Protein AF-A0A1M2VY33-F1 (afdb_monomer_lite)

InterPro domains:
  IPR003010 Carbon-nitrogen hydrolase [PF00795] (37-99)
  IPR003010 Carbon-nitrogen hydrolase [PS50263] (1-92)
  IPR003694 NAD(+) synthetase [PTHR23090] (31-155)
  IPR036526 Carbon-nitrogen hydrolase superfamily [G3DSA:3.60.110.10] (21-132)
  IPR036526 Carbon-nitrogen hydrolase superfamily [SSF56317] (11-115)

Secondary structure (DSSP, 8-state):
--SSSSSS---TTT-----STT------HHHHHHHHHHHH-SEEEE---EE--SSS--EE---EEEETTEEEEE--SS-S-S---------HHHHHHHHHT---HHHHTTSPPPPP---S--TTHHHHTT-S-GGGS-PPPP-PPP---HHHHH-

Structure (mmCIF, N/CA/C/O backbone):
data_AF-A0A1M2VY33-F1
#
_entry.id   AF-A0A1M2VY33-F1
#
loop_
_atom_site.group_PDB
_atom_site.id
_atom_site.type_symbol
_atom_site.label_atom_id
_atom_site.label_alt_id
_atom_site.label_comp_id
_atom_site.label_asym_id
_atom_site.label_entity_id
_atom_site.label_seq_id
_atom_site.pdbx_PDB_ins_code
_atom_site.Cartn_x
_atom_site.Cartn_y
_atom_site.Cartn_z
_atom_site.occupancy
_atom_site.B_iso_or_equiv
_atom_site.auth_seq_id
_atom_site.auth_comp_id
_atom_site.auth_asym_id
_atom_site.auth_atom_id
_atom_site.pdbx_PDB_model_num
ATOM 1 N N . MET A 1 1 ? -7.544 -28.646 19.750 1.00 39.66 1 MET A N 1
ATOM 2 C CA . MET A 1 1 ? -6.931 -27.868 18.652 1.00 39.66 1 MET A CA 1
ATOM 3 C C . MET A 1 1 ? -7.178 -28.654 17.370 1.00 39.66 1 MET A C 1
ATOM 5 O O . MET A 1 1 ? -6.385 -29.518 17.044 1.00 39.66 1 MET A O 1
ATOM 9 N N . TRP A 1 2 ? -8.371 -28.495 16.786 1.00 36.56 2 TRP A N 1
ATOM 10 C CA . TRP A 1 2 ? -8.937 -29.375 15.745 1.00 36.56 2 TRP A CA 1
ATOM 11 C C . TRP A 1 2 ? -10.080 -28.621 15.027 1.00 36.56 2 TRP A C 1
ATOM 13 O O . TRP A 1 2 ? -11.229 -29.028 15.100 1.00 36.56 2 TRP A O 1
ATOM 23 N N . MET A 1 3 ? -9.816 -27.426 14.479 1.00 40.47 3 MET A N 1
ATOM 24 C CA . MET A 1 3 ? -10.865 -26.658 13.769 1.00 40.47 3 MET A CA 1
ATOM 25 C C . MET A 1 3 ? -10.376 -25.824 12.576 1.00 40.47 3 MET A C 1
ATOM 27 O O . MET A 1 3 ? -11.182 -25.541 11.707 1.00 40.47 3 MET A O 1
ATOM 31 N N . ALA A 1 4 ? -9.081 -25.507 12.461 1.00 44.22 4 ALA A N 1
ATOM 32 C CA . ALA A 1 4 ? -8.568 -24.720 11.329 1.00 44.22 4 ALA A CA 1
ATOM 33 C C . ALA A 1 4 ? -8.133 -25.562 10.106 1.00 44.22 4 ALA A C 1
ATOM 35 O O . ALA A 1 4 ? -7.531 -25.022 9.187 1.00 44.22 4 ALA A O 1
ATOM 36 N N . ASN A 1 5 ? -8.378 -26.882 10.108 1.00 48.78 5 ASN A N 1
ATOM 37 C CA . ASN A 1 5 ? -7.777 -27.803 9.128 1.00 48.78 5 ASN A CA 1
ATOM 38 C C . ASN A 1 5 ? -8.761 -28.649 8.304 1.00 48.78 5 ASN A C 1
ATOM 40 O O . ASN A 1 5 ? -8.293 -29.355 7.414 1.00 48.78 5 ASN A O 1
ATOM 44 N N . ASP A 1 6 ? -10.074 -28.589 8.547 1.00 43.81 6 ASP A N 1
ATOM 45 C CA . ASP A 1 6 ? -11.039 -29.383 7.772 1.00 43.81 6 ASP A CA 1
ATOM 46 C C . ASP A 1 6 ? -12.067 -28.487 7.075 1.00 43.81 6 ASP A C 1
ATOM 48 O O . ASP A 1 6 ? -12.904 -27.851 7.710 1.00 43.81 6 ASP A O 1
ATOM 52 N N . GLY A 1 7 ? -11.981 -28.441 5.742 1.00 59.12 7 GLY A N 1
ATOM 53 C CA . GLY A 1 7 ? -12.848 -27.644 4.878 1.00 59.12 7 GLY A CA 1
ATOM 54 C C . GLY A 1 7 ? -12.160 -27.175 3.592 1.00 59.12 7 GLY A C 1
ATOM 55 O O . GLY A 1 7 ? -11.118 -27.692 3.190 1.00 59.12 7 GLY A O 1
ATOM 56 N N . ASN A 1 8 ? -12.767 -26.179 2.941 1.00 43.75 8 ASN A N 1
ATOM 57 C CA . ASN A 1 8 ? -12.419 -25.655 1.612 1.00 43.75 8 ASN A CA 1
ATOM 58 C C . ASN A 1 8 ? -11.082 -24.872 1.547 1.00 43.75 8 ASN A C 1
ATOM 60 O O . ASN A 1 8 ? -10.690 -24.419 0.477 1.00 43.75 8 ASN A O 1
ATOM 64 N N . TYR A 1 9 ? -10.373 -24.719 2.672 1.00 48.94 9 TYR A N 1
ATOM 65 C CA . TYR A 1 9 ? -9.154 -23.914 2.795 1.00 48.94 9 TYR A CA 1
ATOM 66 C C . TYR A 1 9 ? -7.956 -24.806 3.144 1.00 48.94 9 TYR A C 1
ATOM 68 O O . TYR A 1 9 ? -7.678 -25.103 4.302 1.00 48.94 9 TYR A O 1
ATOM 76 N N . ARG A 1 10 ? -7.239 -25.274 2.116 1.00 46.28 10 ARG A N 1
ATOM 77 C CA . ARG A 1 10 ? -6.001 -26.066 2.249 1.00 46.28 10 ARG A CA 1
ATOM 78 C C . ARG A 1 10 ? -4.760 -25.191 2.068 1.00 46.28 10 ARG A C 1
ATOM 80 O O . ARG A 1 10 ? -3.982 -25.408 1.139 1.00 46.28 10 ARG A O 1
ATOM 87 N N . GLU A 1 11 ? -4.532 -24.235 2.961 1.00 53.62 11 GLU A N 1
ATOM 88 C CA . GLU A 1 11 ? -3.340 -23.374 2.903 1.00 53.62 11 GLU A CA 1
ATOM 89 C C . GLU A 1 11 ? -2.478 -23.440 4.172 1.00 53.62 11 GLU A C 1
ATOM 91 O O . GLU A 1 11 ? -2.167 -22.446 4.814 1.00 53.62 11 GLU A O 1
ATOM 96 N N . LEU A 1 12 ? -1.968 -24.637 4.480 1.00 43.88 12 LEU A N 1
ATOM 97 C CA . LEU A 1 12 ? -0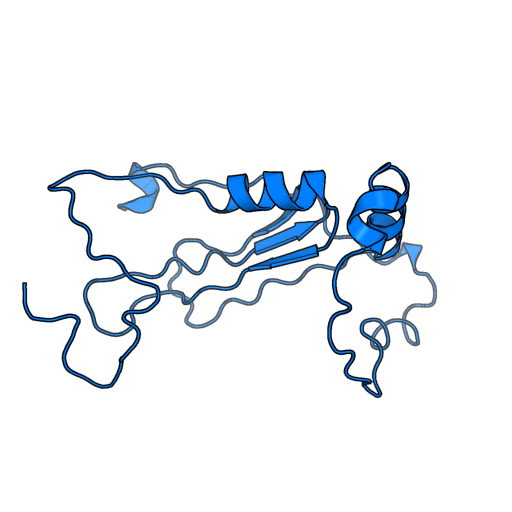.939 -24.854 5.515 1.00 43.88 12 LEU A CA 1
ATOM 98 C C . LEU A 1 12 ? 0.424 -24.199 5.201 1.00 43.88 12 LEU A C 1
ATOM 100 O O . LEU A 1 12 ? 1.372 -24.356 5.965 1.00 43.88 12 LEU A O 1
ATOM 104 N N . ARG A 1 13 ? 0.571 -23.513 4.059 1.00 51.88 13 ARG A N 1
ATOM 105 C CA . ARG A 1 13 ? 1.868 -22.989 3.598 1.00 51.88 13 ARG A CA 1
ATOM 106 C C . ARG A 1 13 ? 2.248 -21.638 4.203 1.00 51.88 13 ARG A C 1
ATOM 108 O O . ARG A 1 13 ? 3.415 -21.275 4.113 1.00 51.88 13 ARG A O 1
ATOM 115 N N . TRP A 1 14 ? 1.311 -20.945 4.850 1.00 49.62 14 TRP A N 1
ATOM 116 C CA . TRP A 1 14 ? 1.542 -19.582 5.346 1.00 49.62 14 TRP A CA 1
ATOM 117 C C . TRP A 1 14 ? 1.095 -19.343 6.786 1.00 49.62 14 TRP A C 1
ATOM 119 O O . TRP A 1 14 ? 1.419 -18.302 7.349 1.00 49.62 14 TRP A O 1
ATOM 129 N N . PHE A 1 15 ? 0.401 -20.299 7.408 1.00 50.78 15 PHE A N 1
ATOM 130 C CA . PHE A 1 15 ? -0.150 -20.106 8.744 1.00 50.78 15 PHE A CA 1
ATOM 131 C C . PHE A 1 15 ? 0.470 -21.074 9.751 1.00 50.78 15 PHE A C 1
ATOM 133 O O . PHE A 1 15 ? 0.228 -22.280 9.722 1.00 50.78 15 PHE A O 1
ATOM 140 N N . THR A 1 16 ? 1.285 -20.534 10.657 1.00 51.03 16 THR A N 1
ATOM 141 C CA . THR A 1 16 ? 1.733 -21.262 11.849 1.00 51.03 16 THR A CA 1
ATOM 142 C C . THR A 1 16 ? 0.745 -20.955 12.971 1.00 51.03 16 THR A C 1
ATOM 144 O O . THR A 1 16 ? 0.570 -19.779 13.294 1.00 51.03 16 THR A O 1
ATOM 147 N N . PRO A 1 17 ? 0.084 -21.961 13.574 1.00 54.31 17 PRO A N 1
ATOM 148 C CA . PRO A 1 17 ? -0.854 -21.713 14.658 1.00 54.31 17 PRO A CA 1
ATOM 149 C C . PRO A 1 17 ? -0.149 -21.005 15.814 1.00 54.31 17 PRO A C 1
ATOM 151 O O . PRO A 1 17 ? 0.980 -21.342 16.178 1.00 54.31 17 PRO A O 1
ATOM 154 N N . TRP A 1 18 ? -0.836 -20.028 16.402 1.00 61.31 18 TRP A N 1
ATOM 155 C CA . TRP A 1 18 ? -0.313 -19.247 17.515 1.00 61.31 18 TRP A CA 1
ATOM 156 C C . TRP A 1 18 ? 0.006 -20.151 18.716 1.00 61.31 18 TRP A C 1
ATOM 158 O O . TRP A 1 18 ? -0.885 -20.619 19.425 1.00 61.31 18 TRP A O 1
ATOM 168 N N . ALA A 1 19 ? 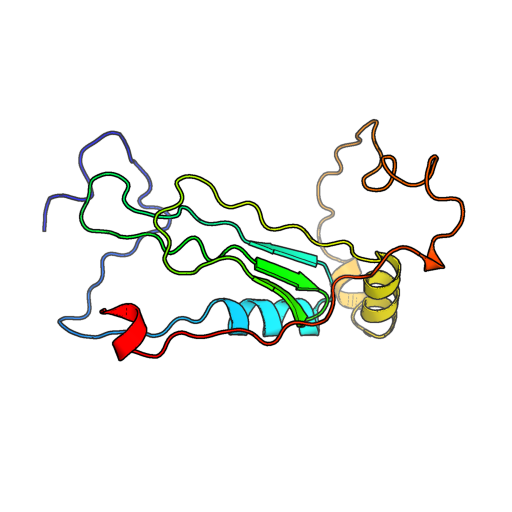1.294 -20.426 18.936 1.00 68.12 19 ALA A N 1
ATOM 169 C CA . ALA A 1 19 ? 1.760 -21.340 19.982 1.00 68.12 19 ALA A CA 1
ATOM 170 C C . ALA A 1 19 ? 1.936 -20.661 21.354 1.00 68.12 19 ALA A C 1
ATOM 172 O O . ALA A 1 19 ? 2.148 -21.333 22.365 1.00 68.12 19 ALA A O 1
ATOM 173 N N . LYS A 1 20 ? 1.873 -19.326 21.404 1.00 71.25 20 LYS A N 1
ATOM 174 C CA . LYS A 1 20 ? 2.225 -18.531 22.583 1.00 71.25 20 LYS A CA 1
ATOM 175 C C . LYS A 1 20 ? 0.984 -18.213 23.417 1.00 71.25 20 LYS A C 1
ATOM 177 O O . LYS A 1 20 ? 0.137 -17.411 23.044 1.00 71.25 20 LYS A O 1
ATOM 182 N N . HIS A 1 21 ? 0.841 -18.844 24.579 1.00 70.94 21 HIS A N 1
ATOM 183 C CA . HIS A 1 21 ? -0.350 -18.644 25.406 1.00 70.94 21 HIS A CA 1
ATOM 184 C C . HIS A 1 21 ? -0.420 -17.214 25.973 1.00 70.94 21 HIS A C 1
ATOM 186 O O . HIS A 1 21 ? 0.470 -16.816 26.721 1.00 70.94 21 HIS A O 1
ATOM 192 N N . ARG A 1 22 ? -1.495 -16.472 25.651 1.00 69.62 22 ARG A N 1
ATOM 193 C CA . ARG A 1 22 ? -1.770 -15.099 26.139 1.00 69.62 22 ARG A CA 1
ATOM 194 C C . ARG A 1 22 ? -0.641 -14.093 25.882 1.00 69.62 22 ARG A C 1
ATOM 196 O O . ARG A 1 22 ? -0.456 -13.159 26.655 1.00 69.62 22 ARG A O 1
ATOM 203 N N . GLN A 1 23 ? 0.123 -14.302 24.819 1.00 66.19 23 GLN A N 1
ATOM 204 C CA . GLN A 1 23 ? 1.091 -13.319 24.345 1.00 66.19 23 GLN A CA 1
ATOM 205 C C . GLN A 1 23 ? 0.495 -12.588 23.148 1.00 66.19 23 GLN A C 1
ATOM 207 O O . GLN A 1 23 ? -0.293 -13.174 22.405 1.00 66.19 23 GLN A O 1
ATOM 212 N N . VAL A 1 24 ? 0.886 -11.330 22.987 1.00 63.34 24 VAL A N 1
ATOM 213 C CA . VAL A 1 24 ? 0.585 -10.488 21.830 1.00 63.34 24 VAL A CA 1
ATOM 214 C C . VAL A 1 24 ? 1.927 -10.113 21.210 1.00 63.34 24 VAL A C 1
ATOM 216 O O . VAL A 1 24 ? 2.901 -9.899 21.936 1.00 63.34 24 VAL A O 1
ATOM 219 N N . GLU A 1 25 ? 1.997 -10.095 19.885 1.00 63.34 25 GLU A N 1
ATOM 220 C CA . GLU A 1 25 ? 3.139 -9.548 19.160 1.00 63.34 25 GLU A CA 1
ATOM 221 C C . GLU A 1 25 ? 2.662 -8.477 18.195 1.00 63.34 25 GLU A C 1
ATOM 223 O O . GLU A 1 25 ? 1.825 -8.744 17.333 1.00 63.34 25 GLU A O 1
ATOM 228 N N . ASP A 1 26 ? 3.256 -7.295 18.313 1.00 63.81 26 ASP A N 1
ATOM 229 C CA . ASP A 1 26 ? 2.938 -6.178 17.439 1.00 63.81 26 ASP A CA 1
ATOM 230 C C . ASP A 1 26 ? 3.812 -6.247 16.184 1.00 63.81 26 ASP A C 1
ATOM 232 O O . ASP A 1 26 ? 4.983 -5.846 16.179 1.00 63.81 26 ASP A O 1
ATOM 236 N N . HIS A 1 27 ? 3.240 -6.753 15.094 1.00 64.56 27 HIS A N 1
ATOM 237 C CA . HIS A 1 27 ? 3.893 -6.771 13.786 1.00 64.56 27 HIS A CA 1
ATOM 238 C C . HIS A 1 27 ? 3.350 -5.650 12.909 1.00 64.56 27 HIS A C 1
ATOM 240 O O . HIS A 1 27 ? 2.454 -5.841 12.093 1.00 64.56 27 HIS A O 1
ATOM 246 N N . TYR A 1 28 ? 3.931 -4.460 13.050 1.00 72.19 28 TYR A N 1
ATOM 247 C CA . TYR A 1 28 ? 3.578 -3.329 12.197 1.00 72.19 28 TYR A CA 1
ATOM 248 C C . TYR A 1 28 ? 4.186 -3.493 10.801 1.00 72.19 28 TYR A C 1
ATOM 250 O O . TYR A 1 28 ? 5.345 -3.131 10.558 1.00 72.19 28 TYR A O 1
ATOM 258 N N . LEU A 1 29 ? 3.364 -3.960 9.860 1.00 77.94 29 LEU A N 1
ATOM 259 C CA . LEU A 1 29 ? 3.683 -4.007 8.433 1.00 77.94 29 LEU A CA 1
ATOM 260 C C . LEU A 1 29 ? 4.280 -2.693 7.882 1.00 77.94 29 LEU A C 1
ATOM 262 O O . LEU A 1 29 ? 5.272 -2.781 7.147 1.00 77.94 29 LEU A O 1
ATOM 266 N N . PRO A 1 30 ? 3.807 -1.486 8.274 1.00 82.19 30 PRO A N 1
ATOM 267 C CA . PRO A 1 30 ? 4.375 -0.241 7.763 1.00 82.19 30 PRO A CA 1
ATOM 268 C C . PRO A 1 30 ? 5.891 -0.129 7.969 1.00 82.19 30 PRO A C 1
ATOM 270 O O . PRO A 1 30 ? 6.596 0.371 7.095 1.00 82.19 30 PRO A O 1
ATOM 273 N N . ARG A 1 31 ? 6.429 -0.634 9.090 1.00 84.38 31 ARG A N 1
ATOM 274 C CA . ARG A 1 31 ? 7.867 -0.548 9.404 1.00 84.38 31 ARG A CA 1
ATOM 275 C C . ARG A 1 31 ? 8.708 -1.437 8.493 1.00 84.38 31 ARG A C 1
ATOM 277 O O . ARG A 1 31 ? 9.792 -1.034 8.072 1.00 84.38 31 ARG A O 1
ATOM 284 N N . LEU A 1 32 ? 8.211 -2.634 8.190 1.00 86.00 32 LEU A N 1
ATOM 285 C CA . LEU A 1 32 ? 8.887 -3.581 7.306 1.00 86.00 32 LEU A CA 1
ATOM 286 C C . LEU A 1 32 ? 8.904 -3.054 5.872 1.00 86.00 32 LEU A C 1
ATOM 288 O O . LEU A 1 32 ? 9.962 -2.995 5.243 1.00 86.00 32 LEU A O 1
ATOM 292 N N . VAL A 1 33 ? 7.750 -2.596 5.382 1.00 87.38 33 VAL A N 1
ATOM 293 C CA . VAL A 1 33 ? 7.624 -2.050 4.026 1.00 87.38 33 VAL A CA 1
ATOM 294 C C . VAL A 1 33 ? 8.445 -0.767 3.880 1.00 87.38 33 VAL A C 1
ATOM 296 O O . VAL A 1 33 ? 9.148 -0.610 2.879 1.00 87.38 33 VAL A O 1
ATOM 299 N N . HIS A 1 34 ? 8.445 0.105 4.895 1.00 86.44 34 HIS A N 1
ATOM 300 C CA . HIS A 1 34 ? 9.303 1.292 4.957 1.00 86.44 34 HIS A CA 1
ATOM 301 C C . HIS A 1 34 ? 10.782 0.928 4.788 1.00 86.44 34 HIS A C 1
ATOM 303 O O . HIS A 1 34 ? 11.469 1.489 3.935 1.00 86.44 34 HIS A O 1
ATOM 309 N N . ALA A 1 35 ? 11.272 -0.043 5.565 1.00 86.94 35 ALA A N 1
ATOM 310 C CA . ALA A 1 35 ? 12.673 -0.446 5.527 1.00 86.94 35 ALA A CA 1
ATOM 311 C C . ALA A 1 35 ? 13.074 -1.024 4.160 1.00 86.94 35 ALA A C 1
ATOM 313 O O . ALA A 1 35 ? 14.108 -0.644 3.607 1.00 86.94 35 ALA A O 1
ATOM 314 N N . VAL A 1 36 ? 12.249 -1.907 3.589 1.00 86.06 36 VAL A N 1
ATOM 315 C CA . VAL A 1 36 ? 12.537 -2.560 2.302 1.00 86.06 36 VAL A CA 1
ATOM 316 C C . VAL A 1 36 ? 12.509 -1.554 1.151 1.00 86.06 36 VAL A C 1
ATOM 318 O O . VAL A 1 36 ? 13.461 -1.471 0.371 1.00 86.06 36 VAL A O 1
ATOM 321 N N . THR A 1 37 ? 11.445 -0.755 1.051 1.00 87.25 37 THR A N 1
ATOM 322 C CA . THR A 1 37 ? 11.284 0.208 -0.051 1.00 87.25 37 THR A CA 1
ATOM 323 C C . THR A 1 37 ? 12.219 1.406 0.079 1.00 87.25 37 THR A C 1
ATOM 325 O O . THR A 1 37 ? 12.664 1.928 -0.939 1.00 87.25 37 THR A O 1
ATOM 328 N N . GLY A 1 38 ? 12.598 1.807 1.297 1.00 85.06 38 GLY A N 1
ATOM 329 C CA . GLY A 1 38 ? 13.609 2.842 1.517 1.00 85.06 38 GLY A CA 1
ATOM 330 C C . GLY A 1 38 ? 14.992 2.428 1.007 1.00 85.06 38 GLY A C 1
ATOM 331 O O . GLY A 1 38 ? 15.710 3.244 0.429 1.00 85.06 38 GLY A O 1
ATOM 332 N N . GLN A 1 39 ? 15.348 1.146 1.154 1.00 83.94 39 GLN A N 1
ATOM 333 C CA . GLN A 1 39 ? 16.636 0.614 0.698 1.00 83.94 39 GLN A CA 1
ATOM 334 C C . GLN A 1 39 ? 16.674 0.311 -0.803 1.00 83.94 39 GLN A C 1
ATOM 336 O O . GLN A 1 39 ? 17.642 0.668 -1.472 1.00 83.94 39 GLN A O 1
ATOM 341 N N . ALA A 1 40 ? 15.665 -0.385 -1.329 1.00 82.75 40 ALA A N 1
ATOM 342 C CA . ALA A 1 40 ? 15.657 -0.845 -2.720 1.00 82.75 40 ALA A CA 1
ATOM 343 C C . ALA A 1 40 ? 15.069 0.185 -3.703 1.00 82.75 40 ALA A C 1
ATOM 345 O O . ALA A 1 40 ? 15.292 0.090 -4.914 1.00 82.75 40 ALA A O 1
ATOM 346 N N . GLY A 1 41 ? 14.300 1.153 -3.199 1.00 87.31 41 GLY A N 1
ATOM 347 C CA . GLY A 1 41 ? 13.448 2.018 -4.010 1.00 87.31 41 GLY A CA 1
ATOM 348 C C . GLY A 1 41 ? 12.309 1.247 -4.684 1.00 87.31 41 GLY A C 1
ATOM 349 O O . GLY A 1 41 ? 12.379 0.035 -4.908 1.00 87.31 41 GLY A O 1
ATOM 350 N N . GLY A 1 42 ? 11.261 1.952 -5.085 1.00 91.19 42 GLY A N 1
ATOM 351 C CA . GLY A 1 42 ? 10.101 1.380 -5.765 1.00 91.19 42 GLY A CA 1
ATOM 352 C C . GLY A 1 42 ? 8.780 1.721 -5.099 1.00 91.19 42 GLY A C 1
ATOM 353 O O . GLY A 1 42 ? 8.740 2.310 -4.018 1.00 91.19 42 GLY A O 1
ATOM 354 N N . ILE A 1 43 ? 7.713 1.310 -5.780 1.00 92.75 43 ILE A N 1
ATOM 355 C CA . ILE A 1 43 ? 6.346 1.339 -5.267 1.00 92.75 43 ILE A CA 1
ATOM 356 C C . ILE A 1 43 ? 6.033 -0.036 -4.683 1.00 92.75 43 ILE A C 1
ATOM 358 O O . ILE A 1 43 ? 6.314 -1.058 -5.311 1.00 92.75 43 ILE A O 1
ATOM 362 N N . TYR A 1 44 ? 5.439 -0.049 -3.499 1.00 93.19 44 TYR A N 1
ATOM 363 C CA . TYR A 1 44 ? 4.878 -1.228 -2.867 1.00 93.19 44 TYR A CA 1
ATOM 364 C C . TYR A 1 44 ? 3.390 -0.998 -2.636 1.00 93.19 44 TYR A C 1
ATOM 366 O O . TYR A 1 44 ? 2.998 -0.023 -1.993 1.00 93.19 44 TYR A O 1
ATOM 374 N N . LEU A 1 45 ? 2.582 -1.898 -3.187 1.00 93.56 45 LEU A N 1
ATOM 375 C CA . LEU A 1 45 ? 1.137 -1.926 -3.016 1.00 93.56 45 LEU A CA 1
ATOM 376 C C . LEU A 1 45 ? 0.809 -3.100 -2.100 1.00 93.56 45 LEU A C 1
ATOM 378 O O . LEU A 1 45 ? 1.187 -4.235 -2.391 1.00 93.56 45 LEU A O 1
ATOM 382 N N . TYR A 1 46 ? 0.128 -2.815 -0.999 1.00 92.94 46 TYR A N 1
ATOM 3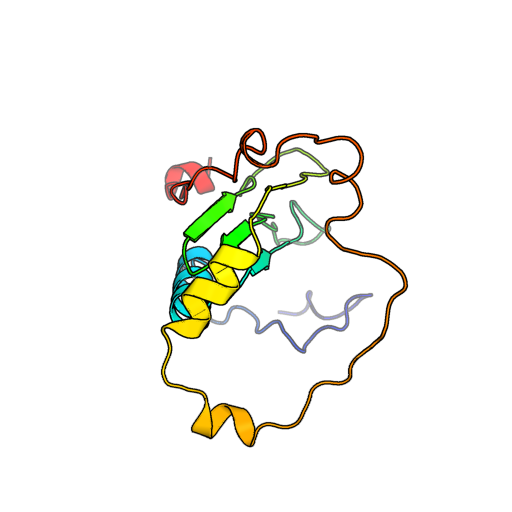83 C CA . TYR A 1 46 ? -0.385 -3.814 -0.077 1.00 92.94 46 TYR A CA 1
ATOM 384 C C . TYR A 1 46 ? -1.906 -3.778 -0.073 1.00 92.94 46 TYR A C 1
ATOM 386 O O . TYR A 1 46 ? -2.502 -2.707 0.036 1.00 92.94 46 TYR A O 1
ATOM 394 N N . ALA A 1 47 ? -2.512 -4.956 -0.150 1.00 91.31 47 ALA A N 1
ATOM 395 C CA . ALA A 1 47 ? -3.936 -5.153 0.038 1.00 91.31 47 ALA A CA 1
ATOM 396 C C . ALA A 1 47 ? -4.138 -6.393 0.911 1.00 91.31 47 ALA A C 1
ATOM 398 O O . ALA A 1 47 ? -3.451 -7.400 0.721 1.00 91.31 47 ALA A O 1
ATOM 399 N N . ASN A 1 48 ? -5.081 -6.308 1.842 1.00 89.81 48 ASN A N 1
ATOM 400 C CA . ASN A 1 48 ? -5.519 -7.419 2.673 1.00 89.81 48 ASN A CA 1
ATOM 401 C C . ASN A 1 48 ? -7.044 -7.538 2.620 1.00 89.81 48 ASN A C 1
ATOM 403 O O . ASN A 1 48 ? -7.740 -6.602 2.219 1.00 89.81 48 ASN A O 1
ATOM 407 N N . GLN A 1 49 ? -7.560 -8.682 3.060 1.00 88.50 49 GLN A N 1
ATOM 408 C CA . GLN A 1 49 ? -8.972 -8.810 3.392 1.00 88.50 49 GLN A CA 1
ATOM 409 C C . GLN A 1 49 ? -9.325 -7.857 4.543 1.00 88.50 49 GLN A C 1
ATOM 411 O O . GLN A 1 49 ? -8.500 -7.619 5.420 1.00 88.50 49 GLN A O 1
ATOM 416 N N . GLN A 1 50 ? -10.555 -7.346 4.548 1.00 88.75 50 GLN A N 1
ATOM 417 C CA . GLN A 1 50 ? -11.110 -6.561 5.645 1.00 88.75 50 GLN A CA 1
ATOM 418 C C . GLN A 1 50 ? -12.366 -7.253 6.184 1.00 88.75 50 GLN A C 1
ATOM 420 O O . GLN A 1 50 ? -13.216 -7.681 5.404 1.00 88.75 50 GLN A O 1
ATOM 425 N N . GLY A 1 51 ? -12.492 -7.369 7.505 1.00 88.75 51 GLY A N 1
ATOM 426 C CA . GLY A 1 51 ? -13.647 -7.987 8.160 1.00 88.75 51 GLY A CA 1
ATOM 427 C C . GLY A 1 51 ? -13.447 -9.459 8.521 1.00 88.75 51 GLY A C 1
ATOM 428 O O . GLY A 1 51 ? -12.325 -9.916 8.712 1.00 88.75 51 GLY A O 1
ATOM 429 N N . CYS A 1 52 ? -14.547 -10.204 8.645 1.00 87.88 52 CYS A N 1
ATOM 430 C CA . CYS A 1 52 ? -14.540 -11.621 9.023 1.00 87.88 52 CYS A CA 1
ATOM 431 C C . CYS A 1 52 ? -14.917 -12.506 7.830 1.00 87.88 52 CYS A C 1
ATOM 433 O O . CYS A 1 52 ? -15.834 -12.184 7.078 1.00 87.88 52 CYS A O 1
ATOM 435 N N . ASP A 1 53 ? -14.273 -13.661 7.701 1.00 85.75 53 ASP A N 1
ATOM 436 C CA . ASP A 1 53 ? -14.573 -14.681 6.686 1.00 85.75 53 ASP A CA 1
ATOM 437 C C . ASP A 1 53 ? -15.516 -15.795 7.187 1.00 85.75 53 ASP A C 1
ATOM 439 O O . ASP A 1 53 ? -15.887 -16.688 6.427 1.00 85.75 53 ASP A O 1
ATOM 443 N N . GLY A 1 54 ? -15.930 -15.731 8.457 1.00 83.19 54 GLY A N 1
ATOM 444 C CA . GLY A 1 54 ? -16.811 -16.710 9.098 1.00 83.19 54 GLY A CA 1
ATOM 445 C C . GLY A 1 54 ? -16.152 -17.549 10.197 1.00 83.19 54 GLY A C 1
ATOM 446 O O . GLY A 1 54 ? -16.851 -18.348 10.822 1.00 83.19 54 GLY A O 1
ATOM 447 N N . ASP A 1 55 ? -14.856 -17.367 10.472 1.00 82.50 55 ASP A N 1
ATOM 448 C CA . ASP A 1 55 ? -14.182 -17.945 11.645 1.00 82.50 55 ASP A CA 1
ATOM 449 C C . ASP A 1 55 ? -13.946 -16.881 12.747 1.00 82.50 55 ASP A C 1
ATOM 451 O O . ASP A 1 55 ? -14.650 -15.875 12.849 1.00 82.50 55 ASP A O 1
ATOM 455 N N . ARG A 1 56 ? -12.983 -17.126 13.640 1.00 83.50 56 ARG A N 1
ATOM 456 C CA . ARG A 1 56 ? -12.625 -16.300 14.803 1.00 83.50 56 ARG A CA 1
ATOM 457 C C . ARG A 1 56 ? -11.574 -15.230 14.508 1.00 83.50 56 ARG A C 1
ATOM 459 O O . ARG A 1 56 ? -11.076 -14.617 15.451 1.00 83.50 56 ARG A O 1
ATOM 466 N N . LEU A 1 57 ? -11.185 -15.058 13.248 1.00 81.00 57 LEU A N 1
ATOM 467 C CA . LEU A 1 57 ? -10.198 -14.066 12.834 1.00 81.00 57 LEU A CA 1
ATOM 468 C C . LEU A 1 57 ? -10.900 -12.845 12.244 1.00 81.00 57 LEU A C 1
ATOM 470 O O . LEU A 1 57 ? -11.872 -12.969 11.503 1.00 81.00 57 LEU A O 1
ATOM 474 N N . TYR A 1 58 ? -10.376 -11.672 12.583 1.00 85.50 58 TYR A N 1
ATOM 475 C CA . TYR A 1 58 ? -10.723 -10.418 11.934 1.00 85.50 58 TYR A CA 1
ATOM 476 C C . TYR A 1 58 ? -9.516 -9.965 11.117 1.00 85.50 58 TYR A C 1
ATOM 478 O O . TYR A 1 58 ? -8.402 -9.906 11.642 1.00 85.50 58 TYR A O 1
ATOM 486 N N . TYR A 1 59 ? -9.743 -9.664 9.845 1.00 87.75 59 TYR A N 1
ATOM 487 C CA . TYR A 1 59 ? -8.740 -9.130 8.939 1.00 87.75 59 TYR A CA 1
ATOM 488 C C . TYR A 1 59 ? -8.862 -7.610 8.890 1.00 87.75 59 TYR A C 1
ATOM 490 O O . TYR A 1 59 ? -9.953 -7.062 8.745 1.00 87.75 59 TYR A O 1
ATOM 498 N N . ASP A 1 60 ? -7.736 -6.931 9.024 1.00 87.62 60 ASP A N 1
ATOM 499 C CA . ASP A 1 60 ? -7.654 -5.489 9.230 1.00 87.62 60 ASP A CA 1
ATOM 500 C C . ASP A 1 60 ? -7.696 -4.664 7.937 1.00 87.62 60 ASP A C 1
ATOM 502 O O . ASP A 1 60 ? -7.859 -3.452 7.994 1.00 87.62 60 ASP A O 1
ATOM 506 N N . GLY A 1 61 ? -7.569 -5.276 6.757 1.00 87.56 61 GLY A N 1
ATOM 507 C CA . GLY A 1 61 ? -7.563 -4.565 5.476 1.00 87.56 61 GLY A CA 1
ATOM 508 C C . GLY A 1 61 ? -6.300 -3.724 5.286 1.00 87.56 61 GLY A C 1
ATOM 509 O O . GLY A 1 61 ? -5.438 -4.082 4.481 1.00 87.56 61 GLY A O 1
ATOM 510 N N . CYS A 1 62 ? -6.215 -2.601 6.008 1.00 90.50 62 CYS A N 1
ATOM 511 C CA . CYS A 1 62 ? -5.092 -1.668 6.135 1.00 90.50 62 CYS A CA 1
ATOM 512 C C . CYS A 1 62 ? -4.275 -1.546 4.843 1.00 90.50 62 CYS A C 1
ATOM 514 O O . CYS A 1 62 ? -3.049 -1.665 4.835 1.00 90.50 62 CYS A O 1
ATOM 516 N N . ALA A 1 63 ? -4.973 -1.365 3.717 1.00 92.88 63 ALA A N 1
ATOM 517 C CA . ALA A 1 63 ? -4.348 -1.335 2.405 1.00 92.88 63 ALA A CA 1
ATOM 518 C C . ALA A 1 63 ? -3.380 -0.147 2.325 1.00 92.88 63 ALA A C 1
ATOM 520 O O . ALA A 1 63 ? -3.668 0.942 2.824 1.00 92.88 63 ALA A O 1
ATOM 521 N N . MET A 1 64 ? -2.214 -0.347 1.714 1.00 92.31 64 MET A N 1
ATOM 522 C CA . MET A 1 64 ? -1.132 0.638 1.751 1.00 92.31 64 MET A CA 1
ATOM 523 C C . MET A 1 64 ? -0.527 0.871 0.380 1.00 92.31 64 MET A C 1
ATOM 525 O O . MET A 1 64 ? -0.262 -0.069 -0.369 1.00 92.31 64 MET A O 1
ATOM 529 N N . ILE A 1 65 ? -0.189 2.127 0.111 1.00 93.50 65 ILE A N 1
ATOM 530 C CA . ILE A 1 65 ? 0.650 2.520 -1.015 1.00 93.50 65 ILE A CA 1
ATOM 531 C C . ILE A 1 65 ? 1.908 3.172 -0.454 1.00 93.50 65 ILE A C 1
ATOM 533 O O . ILE A 1 65 ? 1.836 4.206 0.212 1.00 93.50 65 ILE A O 1
ATOM 537 N N . VAL A 1 66 ? 3.067 2.571 -0.719 1.00 92.44 66 VAL A N 1
ATOM 538 C CA . VAL A 1 66 ? 4.367 3.025 -0.206 1.00 92.44 66 VAL A CA 1
ATOM 539 C C . VAL A 1 66 ? 5.326 3.278 -1.361 1.00 92.44 66 VAL A C 1
ATOM 541 O O . VAL A 1 66 ? 5.456 2.448 -2.254 1.00 92.44 66 VAL A O 1
ATOM 544 N N . VAL A 1 67 ? 6.025 4.410 -1.338 1.00 91.50 67 VAL A N 1
ATOM 545 C CA . VAL A 1 67 ? 6.965 4.839 -2.379 1.00 91.50 67 VAL A CA 1
ATOM 546 C C . VAL A 1 67 ? 8.295 5.214 -1.740 1.00 91.50 67 VAL A C 1
ATOM 548 O O . VAL A 1 67 ? 8.361 6.136 -0.928 1.00 91.50 67 VAL A O 1
ATOM 551 N N . ASN A 1 68 ? 9.369 4.505 -2.099 1.00 90.06 68 ASN A N 1
ATOM 552 C CA . ASN A 1 68 ? 10.736 4.776 -1.623 1.00 90.06 68 ASN A CA 1
ATOM 553 C C . ASN A 1 68 ? 10.836 4.921 -0.086 1.00 90.06 68 ASN A C 1
ATOM 555 O O . ASN A 1 68 ? 11.513 5.808 0.436 1.00 90.06 68 ASN A O 1
ATOM 559 N N . GLY A 1 69 ? 10.120 4.073 0.654 1.00 88.19 69 GLY A N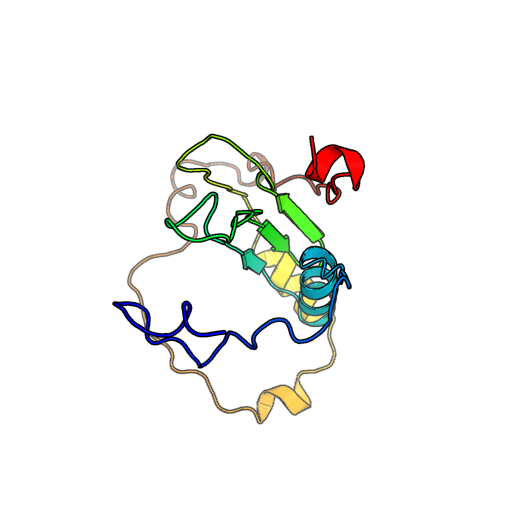 1
ATOM 560 C CA . GLY A 1 69 ? 10.046 4.108 2.115 1.00 88.19 69 GLY A CA 1
ATOM 561 C C . GLY A 1 69 ? 8.885 4.933 2.660 1.00 88.19 69 GLY A C 1
ATOM 562 O O . GLY A 1 69 ? 8.522 4.781 3.817 1.00 88.19 69 GLY A O 1
ATOM 563 N N . ARG A 1 70 ? 8.251 5.803 1.882 1.00 89.12 70 ARG A N 1
ATOM 564 C CA . ARG A 1 70 ? 7.244 6.731 2.406 1.00 89.12 70 ARG A CA 1
ATOM 565 C C . ARG A 1 70 ? 5.834 6.252 2.101 1.00 89.12 70 ARG A C 1
ATOM 567 O O . ARG A 1 70 ? 5.551 5.889 0.966 1.00 89.12 70 ARG A O 1
ATOM 574 N N . VAL A 1 71 ? 4.952 6.263 3.096 1.00 90.00 71 VAL A N 1
ATOM 575 C CA . VAL A 1 71 ? 3.537 5.939 2.882 1.00 90.00 71 VAL A CA 1
ATOM 576 C C . VAL A 1 71 ? 2.860 7.130 2.202 1.00 90.00 71 VAL A C 1
ATOM 578 O O . VAL A 1 71 ? 2.969 8.268 2.656 1.00 90.00 71 VAL A O 1
ATOM 581 N N . VAL A 1 72 ? 2.221 6.863 1.067 1.00 91.44 72 VAL A N 1
ATOM 582 C CA . VAL A 1 72 ? 1.519 7.857 0.242 1.00 91.44 72 VAL A CA 1
ATOM 583 C C . VAL A 1 72 ? 0.014 7.758 0.451 1.00 91.44 72 VAL A C 1
ATOM 585 O O . VAL A 1 72 ? -0.678 8.768 0.412 1.00 91.44 72 VAL A O 1
ATOM 588 N N . ALA A 1 73 ? -0.489 6.550 0.699 1.00 91.81 73 ALA A N 1
ATOM 589 C CA . ALA A 1 73 ? -1.879 6.335 1.058 1.00 91.81 73 ALA A CA 1
ATOM 590 C C . ALA A 1 73 ? -2.003 5.138 2.006 1.00 91.81 73 ALA A C 1
ATOM 592 O O . ALA A 1 73 ? -1.268 4.152 1.878 1.00 91.81 73 ALA A O 1
ATOM 593 N N . GLN A 1 74 ? -2.929 5.244 2.953 1.00 92.31 74 GLN A N 1
ATOM 594 C CA . GLN A 1 74 ? -3.243 4.222 3.946 1.00 92.31 74 GLN A CA 1
ATOM 595 C C . GLN A 1 74 ? -4.768 4.132 4.073 1.00 92.31 74 GLN A C 1
ATOM 597 O O . GLN A 1 74 ? -5.417 5.154 4.297 1.00 92.31 74 GLN A O 1
ATOM 602 N N . GLY A 1 75 ? -5.313 2.928 3.910 1.00 92.56 75 GLY A N 1
ATOM 603 C CA . GLY A 1 75 ? -6.718 2.615 4.159 1.00 92.56 75 GLY A CA 1
ATOM 604 C C . GLY A 1 75 ? -7.022 2.442 5.646 1.00 92.56 75 GLY A C 1
ATOM 605 O O . GLY A 1 75 ? -6.148 2.578 6.509 1.00 92.56 75 GLY A O 1
ATOM 606 N N . SER A 1 76 ? -8.273 2.140 5.960 1.00 92.06 76 SER A N 1
ATOM 607 C CA . SER A 1 76 ? -8.712 1.875 7.326 1.00 92.06 76 SER A CA 1
ATOM 608 C C . SER A 1 76 ? -8.176 0.536 7.860 1.00 92.06 76 SER A C 1
ATOM 610 O O . SER A 1 76 ? -7.995 -0.418 7.112 1.00 92.06 76 SER A O 1
ATOM 612 N N . GLN A 1 77 ? -7.874 0.482 9.165 1.00 88.94 77 GLN A N 1
ATOM 613 C CA . GLN A 1 77 ? -7.505 -0.764 9.867 1.00 88.94 77 GLN A CA 1
ATOM 614 C C . GLN A 1 77 ? -8.749 -1.508 10.386 1.00 88.94 77 GLN A C 1
ATOM 616 O O . GLN A 1 77 ? -8.769 -2.726 10.501 1.00 88.94 77 GLN A O 1
ATOM 621 N N . PHE A 1 78 ? -9.799 -0.760 10.724 1.00 88.12 78 PHE A N 1
ATOM 622 C CA . PHE A 1 78 ? -11.095 -1.293 11.120 1.00 88.12 78 PHE A CA 1
ATOM 623 C C . PHE A 1 78 ? -12.162 -0.445 10.451 1.00 88.12 78 PHE A C 1
ATOM 625 O O . PHE A 1 78 ? -12.143 0.786 10.543 1.00 88.12 78 PHE A O 1
ATOM 632 N N . SER A 1 79 ? -13.091 -1.096 9.766 1.00 89.75 79 SER A N 1
ATOM 633 C CA . SER A 1 79 ? -14.197 -0.420 9.106 1.00 89.75 79 SER A CA 1
ATOM 634 C C . SER A 1 79 ? -15.349 -1.390 8.881 1.00 89.75 79 SER A C 1
ATOM 636 O O . SER A 1 79 ? -15.171 -2.606 8.810 1.00 89.75 79 SER A O 1
ATOM 638 N N . LEU A 1 80 ? -16.551 -0.824 8.807 1.00 89.62 80 LEU A N 1
ATOM 639 C CA . LEU A 1 80 ? -17.789 -1.536 8.486 1.00 89.62 80 LEU A CA 1
ATOM 640 C C . LEU A 1 80 ? -18.096 -1.500 6.983 1.00 89.62 80 LEU A C 1
ATOM 642 O O . LEU A 1 80 ? -19.156 -1.950 6.563 1.00 89.62 80 LEU A O 1
ATOM 646 N N . GLN A 1 81 ? -17.214 -0.898 6.183 1.00 91.00 81 GLN A N 1
ATOM 647 C CA . GLN A 1 81 ? -17.350 -0.893 4.734 1.00 91.00 81 GLN A CA 1
ATOM 648 C C . GLN A 1 81 ? -16.948 -2.258 4.182 1.00 91.00 81 GLN A C 1
ATOM 650 O O . GLN A 1 81 ? -15.855 -2.744 4.471 1.00 91.00 81 GLN A O 1
ATOM 655 N N . ASP A 1 82 ? -17.813 -2.829 3.347 1.00 89.69 82 ASP A N 1
ATOM 656 C CA . ASP A 1 82 ? -17.545 -4.105 2.678 1.00 89.69 82 ASP A CA 1
ATOM 657 C C . ASP A 1 82 ? -16.375 -4.003 1.686 1.00 89.69 82 ASP A C 1
ATOM 659 O O . ASP A 1 82 ? -15.672 -4.981 1.443 1.00 89.69 82 ASP A O 1
ATOM 663 N N . VAL A 1 83 ? -16.170 -2.820 1.092 1.00 92.56 83 VAL A N 1
ATOM 664 C CA . VAL A 1 83 ? -15.107 -2.560 0.115 1.00 92.56 83 VAL A CA 1
ATOM 665 C C . VAL A 1 83 ? -14.504 -1.181 0.358 1.00 92.56 83 VAL A C 1
ATOM 667 O O . VAL A 1 83 ? -15.216 -0.179 0.343 1.00 92.56 83 VAL A O 1
ATOM 670 N N . GLU A 1 84 ? -13.181 -1.134 0.499 1.00 93.62 84 GLU A N 1
ATOM 671 C CA . GLU A 1 84 ? -12.389 0.096 0.525 1.00 93.62 84 GLU A CA 1
ATOM 672 C C . GLU A 1 84 ? -11.383 0.089 -0.638 1.00 93.62 84 GLU A C 1
ATOM 674 O O . GLU A 1 84 ? -10.733 -0.923 -0.907 1.00 93.62 84 GLU A O 1
ATOM 679 N N . VAL A 1 85 ? -11.250 1.221 -1.338 1.00 94.31 85 VAL A N 1
ATOM 680 C CA . VAL A 1 85 ? -10.293 1.390 -2.442 1.00 94.31 85 VAL A CA 1
ATOM 681 C C . VAL A 1 85 ? -9.338 2.527 -2.111 1.00 94.31 85 VAL A C 1
ATOM 683 O O . VAL A 1 85 ? -9.752 3.671 -1.932 1.00 94.31 85 VAL A O 1
ATOM 686 N N . VAL A 1 86 ? -8.045 2.209 -2.080 1.00 93.00 86 VAL A N 1
ATOM 687 C CA . VAL A 1 86 ? -6.969 3.168 -1.823 1.00 93.00 86 VAL A CA 1
ATOM 688 C C . VAL A 1 86 ? -6.256 3.479 -3.137 1.00 93.00 86 VAL A C 1
ATOM 690 O O . VAL A 1 86 ? -5.776 2.575 -3.819 1.00 93.00 86 VAL A O 1
ATOM 693 N N . THR A 1 87 ? -6.174 4.761 -3.497 1.00 91.50 87 THR A N 1
ATOM 694 C CA . THR A 1 87 ? -5.555 5.230 -4.749 1.00 91.50 87 THR A CA 1
ATOM 695 C C . THR A 1 87 ? -4.516 6.311 -4.487 1.00 91.50 87 THR A C 1
ATOM 697 O O . THR A 1 87 ? -4.696 7.137 -3.594 1.00 91.50 87 THR A O 1
ATOM 700 N N . ALA A 1 88 ? -3.471 6.365 -5.311 1.00 89.62 88 ALA A N 1
ATOM 701 C CA . ALA A 1 88 ? -2.498 7.451 -5.300 1.00 89.62 88 ALA A CA 1
ATOM 702 C C . ALA A 1 88 ? -1.959 7.720 -6.708 1.00 89.62 88 ALA A C 1
ATOM 704 O O . ALA A 1 88 ? -1.736 6.790 -7.483 1.00 89.62 88 ALA A O 1
ATOM 705 N N . THR A 1 89 ? -1.690 8.992 -6.995 1.00 87.81 89 THR A N 1
ATOM 706 C CA . THR A 1 89 ? -0.964 9.423 -8.193 1.00 87.81 89 THR A CA 1
ATOM 707 C C . THR A 1 89 ? 0.513 9.557 -7.848 1.00 87.81 89 THR A C 1
ATOM 709 O O . THR A 1 89 ? 0.868 10.274 -6.909 1.00 87.81 89 THR A O 1
ATOM 712 N N . ILE A 1 90 ? 1.370 8.850 -8.583 1.00 87.31 90 ILE A N 1
ATOM 713 C CA . ILE A 1 90 ? 2.804 8.741 -8.294 1.00 87.31 90 ILE A CA 1
ATOM 714 C C . ILE A 1 90 ? 3.588 9.006 -9.576 1.00 87.31 90 ILE A C 1
ATOM 716 O O . ILE A 1 90 ? 3.257 8.452 -10.625 1.00 87.31 90 ILE A O 1
ATOM 720 N N . ASP A 1 91 ? 4.651 9.802 -9.471 1.00 86.12 91 ASP A N 1
ATOM 721 C CA . ASP A 1 91 ? 5.635 9.945 -10.540 1.00 86.12 91 ASP A CA 1
ATOM 722 C C . ASP A 1 91 ? 6.635 8.775 -10.504 1.00 86.12 91 ASP A C 1
ATOM 724 O O . ASP A 1 91 ? 7.264 8.477 -9.486 1.00 86.12 91 ASP A O 1
ATOM 728 N N . ILE A 1 92 ? 6.780 8.079 -11.631 1.00 87.69 92 ILE A N 1
ATOM 729 C CA . ILE A 1 92 ? 7.697 6.942 -11.763 1.00 87.69 92 ILE A CA 1
ATOM 730 C C . ILE A 1 92 ? 9.153 7.421 -11.888 1.00 87.69 92 ILE A C 1
ATOM 732 O O . ILE A 1 92 ? 10.078 6.668 -11.558 1.00 87.69 92 ILE A O 1
ATOM 736 N N . GLU A 1 93 ? 9.390 8.661 -12.316 1.00 86.94 93 GLU A N 1
ATOM 737 C CA . GLU A 1 93 ? 10.740 9.215 -12.422 1.00 86.94 93 GLU A CA 1
ATOM 738 C C . GLU A 1 93 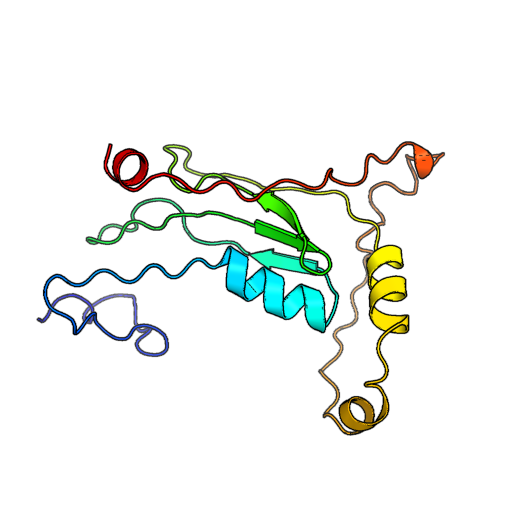? 11.392 9.404 -11.043 1.00 86.94 93 GLU A C 1
ATOM 740 O O . GLU A 1 93 ? 12.586 9.131 -10.899 1.00 86.94 93 GLU A O 1
ATOM 745 N N . ASP A 1 94 ? 10.616 9.681 -9.988 1.00 85.31 94 ASP A N 1
ATOM 746 C CA . ASP A 1 94 ? 11.106 9.716 -8.599 1.00 85.31 94 ASP A CA 1
ATOM 747 C C . ASP A 1 94 ? 11.729 8.378 -8.163 1.00 85.31 94 ASP A C 1
ATOM 749 O O . ASP A 1 94 ? 12.715 8.323 -7.422 1.00 85.31 94 ASP A O 1
ATOM 753 N N . ILE A 1 95 ? 11.183 7.260 -8.643 1.00 88.06 95 ILE A N 1
ATOM 754 C CA . ILE A 1 95 ? 11.695 5.914 -8.352 1.00 88.06 95 ILE A CA 1
ATOM 755 C C . ILE A 1 95 ? 13.013 5.681 -9.081 1.00 88.06 95 ILE A C 1
ATOM 757 O O . ILE A 1 95 ? 13.952 5.108 -8.517 1.00 88.06 95 ILE A O 1
ATOM 761 N N . ARG A 1 96 ? 13.085 6.101 -10.347 1.00 87.50 96 ARG A N 1
ATOM 762 C CA . ARG A 1 96 ? 14.296 5.977 -11.164 1.00 87.50 96 ARG A CA 1
ATOM 763 C C . ARG A 1 96 ? 15.423 6.812 -10.571 1.00 87.50 96 ARG A C 1
ATOM 765 O O . ARG A 1 96 ? 16.524 6.286 -10.406 1.00 87.50 96 ARG A O 1
ATOM 772 N N . ALA A 1 97 ? 15.126 8.047 -10.171 1.00 86.88 97 ALA A N 1
ATOM 773 C CA . ALA A 1 97 ? 16.059 8.937 -9.492 1.00 86.88 97 ALA A CA 1
ATOM 774 C C . ALA A 1 97 ? 16.572 8.328 -8.175 1.00 86.88 97 ALA A C 1
ATOM 776 O O . ALA A 1 97 ? 17.784 8.247 -7.977 1.00 86.88 97 ALA A O 1
ATOM 777 N N . HIS A 1 98 ? 15.680 7.804 -7.321 1.00 85.44 98 HIS A N 1
ATOM 778 C CA . HIS A 1 98 ? 16.059 7.155 -6.054 1.00 85.44 98 HIS A CA 1
ATOM 779 C C . HIS A 1 98 ? 16.976 5.945 -6.265 1.00 85.44 98 HIS A C 1
ATOM 781 O O . HIS A 1 98 ? 17.967 5.764 -5.556 1.00 85.44 98 HIS A O 1
ATOM 787 N N . ARG A 1 99 ? 16.683 5.110 -7.269 1.00 85.69 99 ARG A N 1
ATOM 788 C CA . ARG A 1 99 ? 17.490 3.919 -7.579 1.00 85.69 99 ARG A CA 1
ATOM 789 C C . ARG A 1 99 ? 18.845 4.263 -8.194 1.00 85.69 99 ARG A C 1
ATOM 791 O O . ARG A 1 99 ? 19.815 3.555 -7.917 1.00 85.69 99 ARG A O 1
ATOM 798 N N . ALA A 1 100 ? 18.933 5.346 -8.967 1.00 82.81 100 ALA A N 1
ATOM 799 C CA . ALA A 1 100 ? 20.171 5.803 -9.599 1.00 82.81 100 ALA A CA 1
ATOM 800 C C . ALA A 1 100 ? 21.244 6.243 -8.588 1.00 82.81 100 ALA A C 1
ATOM 802 O O . ALA A 1 100 ? 22.434 6.176 -8.887 1.00 82.81 100 ALA A O 1
ATOM 803 N N . THR A 1 101 ? 20.851 6.646 -7.377 1.00 70.12 101 THR A N 1
ATOM 804 C CA . THR A 1 101 ? 21.791 6.998 -6.299 1.00 70.12 101 THR A CA 1
ATOM 805 C C . THR A 1 101 ? 22.478 5.766 -5.685 1.00 70.12 101 THR A C 1
ATOM 807 O O . THR A 1 101 ? 23.522 5.891 -5.045 1.00 70.12 101 THR A O 1
ATOM 810 N N . SER A 1 102 ? 21.928 4.560 -5.870 1.00 66.31 102 SER A N 1
ATOM 811 C CA . SER A 1 102 ? 22.413 3.342 -5.209 1.00 66.31 102 SER A CA 1
ATOM 812 C C . SER A 1 102 ? 23.509 2.609 -6.005 1.00 66.31 102 SER A C 1
ATOM 814 O O . SER A 1 102 ? 23.354 2.269 -7.175 1.00 66.31 102 SER A O 1
ATOM 816 N N . SER A 1 103 ? 24.633 2.299 -5.354 1.00 55.69 103 SER A N 1
ATOM 817 C CA . SER A 1 103 ? 25.821 1.668 -5.958 1.00 55.69 103 SER A CA 1
ATOM 818 C C . SER A 1 103 ? 25.807 0.127 -5.905 1.00 55.69 103 SER A C 1
ATOM 820 O O . SER A 1 103 ? 26.801 -0.503 -5.548 1.00 55.69 103 SER A O 1
ATOM 822 N N . ARG A 1 104 ? 24.678 -0.522 -6.231 1.00 61.12 104 ARG A N 1
ATOM 823 C CA . ARG A 1 104 ? 24.513 -1.996 -6.107 1.00 61.12 104 ARG A CA 1
ATOM 824 C C . ARG A 1 104 ? 24.521 -2.777 -7.428 1.00 61.12 104 ARG A C 1
ATOM 826 O O . ARG A 1 104 ? 24.308 -3.990 -7.431 1.00 61.12 104 ARG A O 1
ATOM 833 N N . SER A 1 105 ? 24.822 -2.111 -8.539 1.00 62.75 105 SER A N 1
ATOM 834 C CA . SER A 1 105 ? 24.699 -2.659 -9.897 1.00 62.75 105 SER A CA 1
ATOM 835 C C . SER A 1 105 ? 25.510 -3.942 -10.145 1.00 62.75 105 SER A C 1
ATOM 837 O O . SER A 1 105 ? 25.055 -4.804 -10.891 1.00 62.75 105 SER A O 1
ATOM 839 N N . ASN A 1 106 ? 26.666 -4.121 -9.492 1.00 62.94 106 ASN A N 1
ATOM 840 C CA . ASN A 1 106 ? 27.556 -5.259 -9.767 1.00 62.94 106 ASN A CA 1
ATOM 841 C C . ASN A 1 106 ? 27.024 -6.622 -9.295 1.00 62.94 106 ASN A C 1
ATOM 843 O O . ASN A 1 106 ? 27.257 -7.618 -9.970 1.00 62.94 106 ASN A O 1
ATOM 847 N N . GLN A 1 107 ? 26.327 -6.695 -8.157 1.00 65.69 107 GLN A N 1
ATOM 848 C CA . GLN A 1 107 ? 25.803 -7.973 -7.645 1.00 65.69 107 GLN A CA 1
ATOM 849 C C . GLN A 1 107 ? 24.461 -8.330 -8.292 1.00 65.69 107 GLN A C 1
ATOM 851 O O . GLN A 1 107 ? 24.211 -9.490 -8.604 1.00 65.69 107 GLN A O 1
ATOM 856 N N . ALA A 1 108 ? 23.624 -7.322 -8.561 1.00 64.88 108 ALA A N 1
ATOM 857 C CA . ALA A 1 108 ? 22.335 -7.509 -9.224 1.00 64.88 108 ALA A CA 1
ATOM 858 C C . ALA A 1 108 ? 22.475 -7.943 -10.695 1.00 64.88 108 ALA A C 1
ATOM 860 O O . ALA A 1 108 ? 21.599 -8.631 -11.211 1.00 64.88 108 ALA A O 1
ATOM 861 N N . ALA A 1 109 ? 23.582 -7.594 -11.363 1.00 68.31 109 ALA A N 1
ATOM 862 C CA . ALA A 1 109 ? 23.844 -7.989 -12.749 1.00 68.31 109 ALA A CA 1
ATOM 863 C C . ALA A 1 109 ? 23.975 -9.511 -12.948 1.00 68.31 109 ALA A C 1
ATOM 865 O O . ALA A 1 109 ? 23.742 -9.996 -14.054 1.00 68.31 109 ALA A O 1
ATOM 866 N N . ALA A 1 110 ? 24.337 -10.252 -11.895 1.00 78.12 110 ALA A N 1
ATOM 867 C CA . ALA A 1 110 ? 24.484 -11.706 -11.928 1.00 78.12 110 ALA A CA 1
ATOM 868 C C . ALA A 1 110 ? 23.190 -12.467 -11.577 1.00 78.12 110 ALA A C 1
ATOM 870 O O . ALA A 1 110 ? 23.175 -13.693 -11.652 1.00 78.12 110 ALA A O 1
ATOM 871 N N . ALA A 1 111 ? 22.121 -11.770 -11.173 1.00 82.69 111 ALA A N 1
ATOM 872 C CA . ALA A 1 111 ? 20.858 -12.406 -10.815 1.00 82.69 111 ALA A CA 1
ATOM 873 C C . ALA A 1 111 ? 20.137 -12.963 -12.053 1.00 82.69 111 ALA A C 1
ATOM 875 O O . ALA A 1 111 ? 20.204 -12.388 -13.145 1.00 82.69 111 ALA A O 1
ATOM 876 N N . GLU A 1 112 ? 19.411 -14.068 -11.874 1.00 89.19 112 GLU A N 1
ATOM 877 C CA . GLU A 1 112 ? 18.563 -14.608 -12.932 1.00 89.19 112 GLU A CA 1
ATOM 878 C C . GLU A 1 112 ? 17.518 -13.576 -13.361 1.00 89.19 112 GLU A C 1
ATOM 880 O O . GLU A 1 112 ? 16.900 -12.881 -12.549 1.00 89.19 112 GLU A O 1
ATOM 885 N N . ARG A 1 113 ? 17.338 -13.452 -14.676 1.00 87.69 113 ARG A N 1
ATOM 886 C CA . ARG A 1 113 ? 16.364 -12.521 -15.235 1.00 87.69 113 ARG A CA 1
ATOM 887 C C . ARG A 1 113 ? 14.963 -13.071 -15.005 1.00 87.69 113 ARG A C 1
ATOM 889 O O . ARG A 1 113 ? 14.669 -14.193 -15.403 1.00 87.69 113 ARG A O 1
ATOM 896 N N . TYR A 1 114 ? 14.087 -12.243 -14.449 1.00 90.00 114 TYR A N 1
ATOM 897 C CA . TYR A 1 114 ? 12.661 -12.549 -14.390 1.00 90.00 114 TYR A CA 1
ATOM 898 C C . TYR A 1 114 ? 12.067 -12.719 -15.795 1.00 90.00 114 TYR A C 1
ATOM 900 O O . TYR A 1 114 ? 12.481 -12.042 -16.745 1.00 90.00 114 TYR A O 1
ATOM 908 N N . GLN A 1 115 ? 11.059 -13.588 -15.911 1.00 95.38 115 GLN A N 1
ATOM 909 C CA . GLN A 1 115 ? 10.250 -13.703 -17.121 1.00 95.38 115 GLN A CA 1
ATOM 910 C C . GLN A 1 115 ? 9.564 -12.364 -17.410 1.00 95.38 115 GLN A C 1
ATOM 912 O O . GLN A 1 115 ? 8.970 -11.752 -16.523 1.00 95.38 115 GLN A O 1
ATOM 917 N N . ARG A 1 116 ? 9.643 -11.914 -18.662 1.00 94.69 116 ARG A N 1
ATOM 918 C CA . ARG A 1 116 ? 8.955 -10.709 -19.130 1.00 94.69 116 ARG A CA 1
ATOM 919 C C . ARG A 1 116 ? 7.715 -11.126 -19.904 1.00 94.69 116 ARG A C 1
ATOM 921 O O . ARG A 1 116 ? 7.813 -11.954 -20.805 1.00 94.69 116 ARG A O 1
ATOM 928 N N . ILE A 1 117 ? 6.576 -10.560 -19.530 1.00 96.06 117 ILE A N 1
ATOM 929 C CA . ILE A 1 117 ? 5.305 -10.718 -20.235 1.00 96.06 117 ILE A CA 1
ATOM 930 C C . ILE A 1 117 ? 5.019 -9.365 -20.878 1.00 96.06 117 ILE A C 1
ATOM 932 O O . ILE A 1 117 ? 4.880 -8.370 -20.169 1.00 96.06 117 ILE A O 1
ATOM 936 N N . GLU A 1 118 ? 5.015 -9.318 -22.207 1.00 95.50 118 GLU A N 1
ATOM 937 C CA . GLU A 1 118 ? 4.658 -8.106 -22.945 1.00 95.50 118 GLU A CA 1
ATOM 938 C C . GLU A 1 118 ? 3.142 -7.900 -22.896 1.00 95.50 118 GLU A C 1
ATOM 940 O O . GLU A 1 118 ? 2.370 -8.854 -23.005 1.00 95.50 118 GLU A O 1
ATOM 945 N N . VAL A 1 119 ? 2.729 -6.651 -22.697 1.00 94.12 119 VAL A N 1
ATOM 946 C CA . VAL A 1 119 ? 1.327 -6.243 -22.597 1.00 94.12 119 VAL A CA 1
ATOM 947 C C . VAL A 1 119 ? 1.096 -5.019 -23.476 1.00 94.12 119 VAL A C 1
ATOM 949 O O . VAL A 1 119 ? 1.956 -4.143 -23.551 1.00 94.12 119 VAL A O 1
ATOM 952 N N . ASP A 1 120 ? -0.058 -4.965 -24.136 1.00 93.81 120 ASP A N 1
ATOM 953 C CA . ASP A 1 120 ? -0.428 -3.899 -25.078 1.00 93.81 120 ASP A CA 1
ATOM 954 C C . ASP A 1 120 ? -1.199 -2.769 -24.374 1.00 93.81 120 ASP A C 1
ATOM 956 O O . ASP A 1 120 ? -2.316 -2.416 -24.741 1.00 93.81 120 ASP A O 1
ATOM 960 N N . PHE A 1 121 ? -0.651 -2.274 -23.261 1.00 89.62 121 PHE A N 1
ATOM 961 C CA . PHE A 1 121 ? -1.183 -1.106 -22.556 1.00 89.62 121 PHE A CA 1
ATOM 962 C C . PHE A 1 121 ? -0.085 -0.387 -21.766 1.00 89.62 121 PHE A C 1
ATOM 964 O O . PHE A 1 121 ? 0.879 -1.006 -21.306 1.00 89.62 121 PHE A O 1
ATOM 971 N N . ALA A 1 122 ? -0.252 0.922 -21.562 1.00 86.94 122 ALA A N 1
ATOM 972 C CA . ALA A 1 122 ? 0.617 1.719 -20.700 1.00 86.94 122 ALA A CA 1
ATOM 973 C C . ALA A 1 122 ? -0.068 2.012 -19.356 1.00 86.94 122 ALA A C 1
ATOM 975 O O . ALA A 1 122 ? -1.254 2.325 -19.298 1.00 86.94 122 ALA A O 1
ATOM 976 N N . LEU A 1 123 ? 0.693 1.970 -18.259 1.00 85.38 123 LEU A N 1
ATOM 977 C CA . LEU A 1 123 ? 0.169 2.291 -16.921 1.00 85.38 123 LEU A CA 1
ATOM 978 C C . LEU A 1 123 ? -0.232 3.768 -16.762 1.00 85.38 123 LEU A C 1
ATOM 980 O O . LEU A 1 123 ? -0.969 4.106 -15.842 1.00 85.38 123 LEU A O 1
ATOM 984 N N . SER A 1 124 ? 0.258 4.643 -17.639 1.00 81.50 124 SER A N 1
ATOM 985 C CA . SER A 1 124 ? 0.039 6.090 -17.597 1.00 81.50 124 SER A CA 1
ATOM 986 C C . SER A 1 124 ? -0.917 6.611 -18.681 1.00 81.50 124 SER A C 1
ATOM 988 O O . SER A 1 124 ? -1.188 7.808 -18.722 1.00 81.50 124 SER A O 1
ATOM 990 N N . ASP A 1 125 ? -1.471 5.731 -19.522 1.00 66.31 125 ASP A N 1
ATOM 991 C CA . ASP A 1 125 ? -2.179 6.087 -20.766 1.00 66.31 125 ASP A CA 1
ATOM 992 C C . ASP A 1 125 ? -3.516 6.828 -20.539 1.00 66.31 125 ASP A C 1
ATOM 994 O O . ASP A 1 125 ? -3.977 7.601 -21.375 1.00 66.31 125 ASP A O 1
ATOM 998 N N . GLY A 1 126 ? -4.136 6.657 -19.365 1.00 60.00 126 GLY A N 1
ATOM 999 C CA . GLY A 1 126 ? -5.477 7.186 -19.081 1.00 60.00 126 GLY A CA 1
ATOM 1000 C C . GLY A 1 126 ? -5.575 8.702 -18.865 1.00 60.00 126 GLY A C 1
ATOM 1001 O O . GLY A 1 126 ? -6.675 9.236 -18.913 1.00 60.00 126 GLY A O 1
ATOM 1002 N N . LEU A 1 127 ? -4.460 9.402 -18.618 1.00 56.66 127 LEU A N 1
ATOM 1003 C CA . LEU A 1 127 ? -4.456 10.837 -18.277 1.00 56.66 127 LEU A CA 1
ATOM 1004 C C . LEU A 1 127 ? -3.619 11.695 -19.233 1.00 56.66 127 LEU A C 1
ATOM 1006 O O . LEU A 1 127 ? -3.799 12.904 -19.276 1.00 56.66 127 LEU A O 1
ATOM 1010 N N . GLN A 1 128 ? -2.731 11.106 -20.031 1.00 53.47 128 GLN A N 1
ATOM 1011 C CA . GLN A 1 128 ? -1.781 11.860 -20.862 1.00 53.47 128 GLN A CA 1
ATOM 1012 C C . GLN A 1 128 ? -2.437 12.596 -22.038 1.00 53.47 128 GLN A C 1
ATOM 1014 O O . GLN A 1 128 ? -1.931 13.626 -22.472 1.00 53.47 128 GLN A O 1
ATOM 1019 N N . ASN A 1 129 ? -3.565 12.086 -22.542 1.00 53.34 129 ASN A N 1
ATOM 1020 C CA . ASN A 1 129 ? -4.299 12.714 -23.645 1.00 53.34 129 ASN A CA 1
ATOM 1021 C C . ASN A 1 129 ? -5.274 13.814 -23.175 1.00 53.34 129 ASN A C 1
ATOM 1023 O O . ASN A 1 129 ? -5.650 14.670 -23.976 1.00 53.34 129 ASN A O 1
ATOM 1027 N N . GLU A 1 130 ? -5.665 13.818 -21.893 1.00 56.41 130 GLU A N 1
ATOM 1028 C CA . GLU A 1 130 ? -6.573 14.821 -21.307 1.00 56.41 130 GLU A CA 1
ATOM 1029 C C . GLU A 1 130 ? -5.838 15.887 -20.477 1.00 56.41 130 GLU A C 1
ATOM 1031 O O . GLU A 1 130 ? -6.257 17.046 -20.444 1.00 56.41 130 GLU A O 1
ATOM 1036 N N . ILE A 1 131 ? -4.706 15.535 -19.863 1.00 56.62 131 ILE A N 1
ATOM 1037 C CA . ILE A 1 131 ? -3.872 16.451 -19.085 1.00 56.62 131 ILE A CA 1
ATOM 1038 C C . ILE A 1 131 ? -2.863 17.129 -20.005 1.00 56.62 131 ILE A C 1
ATOM 1040 O O . ILE A 1 131 ? -1.872 16.540 -20.428 1.00 56.62 131 ILE A O 1
ATOM 1044 N N . LYS A 1 132 ? -3.107 18.410 -20.291 1.00 56.81 132 LYS A N 1
ATOM 1045 C CA . LYS A 1 132 ? -2.194 19.258 -21.074 1.00 56.81 132 LYS A CA 1
ATOM 1046 C C . LYS A 1 132 ? -0.946 19.673 -20.294 1.00 56.81 132 LYS A C 1
ATOM 1048 O O . LYS A 1 132 ? 0.043 20.050 -20.917 1.00 56.81 132 LYS A O 1
ATOM 1053 N N . ASP A 1 133 ? -1.000 19.615 -18.964 1.00 59.00 133 ASP A N 1
ATOM 1054 C CA . ASP A 1 133 ? 0.081 20.047 -18.087 1.00 59.00 133 ASP A CA 1
ATOM 1055 C C . ASP A 1 133 ? 0.260 19.077 -16.908 1.00 59.00 133 ASP A C 1
ATOM 1057 O O . ASP A 1 133 ? -0.554 19.011 -15.988 1.00 59.00 133 ASP A O 1
ATOM 1061 N N . PHE A 1 134 ? 1.346 18.300 -16.930 1.00 59.25 134 PHE A N 1
ATOM 1062 C CA . PHE A 1 134 ? 1.689 17.352 -15.863 1.00 59.25 134 PHE A CA 1
ATOM 1063 C C . PHE A 1 134 ? 1.955 18.042 -14.515 1.00 59.25 134 PHE A C 1
ATOM 1065 O O . PHE A 1 134 ? 1.964 17.367 -13.489 1.00 59.25 134 PHE A O 1
ATOM 1072 N N . SER A 1 135 ? 2.144 19.367 -14.493 1.00 58.84 135 SER A N 1
ATOM 1073 C CA . SER A 1 135 ? 2.286 20.136 -13.252 1.00 58.84 135 SER A CA 1
ATOM 1074 C C . SER A 1 135 ? 0.982 20.265 -12.451 1.00 58.84 135 SER A C 1
ATOM 1076 O O . SER A 1 135 ? 1.031 20.560 -11.257 1.00 58.84 135 SER A O 1
ATOM 1078 N N . GLU A 1 136 ? -0.175 19.990 -13.067 1.00 56.00 136 GLU A N 1
ATOM 1079 C CA . GLU A 1 136 ? -1.484 19.970 -12.399 1.00 56.00 136 GLU A CA 1
ATOM 1080 C C . GLU A 1 136 ? -1.778 18.634 -11.695 1.00 56.00 136 GLU A C 1
ATOM 1082 O O . GLU A 1 136 ? -2.687 18.552 -10.862 1.00 56.00 136 GLU A O 1
ATOM 1087 N N . LEU A 1 137 ? -1.001 17.581 -11.980 1.00 61.03 137 LEU A N 1
ATOM 1088 C CA . LEU A 1 137 ? -1.102 16.315 -11.263 1.00 61.03 137 LEU A CA 1
ATOM 1089 C C . LEU A 1 137 ? -0.603 16.509 -9.832 1.00 61.03 137 LEU A C 1
ATOM 1091 O O . LEU A 1 137 ? 0.595 16.612 -9.566 1.00 61.03 137 LEU A O 1
ATOM 1095 N N . VAL A 1 138 ? -1.536 16.519 -8.882 1.00 63.28 138 VAL A N 1
ATOM 1096 C CA . VAL A 1 138 ? -1.198 16.483 -7.460 1.00 63.28 138 VAL A CA 1
ATOM 1097 C C . VAL A 1 138 ? -0.614 15.106 -7.155 1.00 63.28 138 VAL A C 1
ATOM 1099 O O . VAL A 1 138 ? -1.346 14.133 -6.966 1.00 63.28 138 VAL A O 1
ATOM 1102 N N . VAL A 1 139 ? 0.717 15.022 -7.119 1.00 68.25 139 VAL A N 1
ATOM 1103 C CA . VAL A 1 139 ? 1.426 13.856 -6.582 1.00 68.25 139 VAL A CA 1
ATOM 1104 C C . VAL A 1 139 ? 0.927 13.629 -5.158 1.00 68.25 139 VAL A C 1
ATOM 1106 O O . VAL A 1 139 ? 0.806 14.582 -4.379 1.00 68.25 139 VAL A O 1
ATOM 1109 N N . GLY A 1 140 ? 0.587 12.377 -4.836 1.00 63.84 140 GLY A N 1
ATOM 1110 C CA . GLY A 1 140 ? 0.037 12.017 -3.532 1.00 63.84 140 GLY A CA 1
ATOM 1111 C C . GLY A 1 140 ? 0.879 12.619 -2.407 1.00 63.84 140 GLY A C 1
ATOM 1112 O O . GLY A 1 140 ? 2.099 12.436 -2.363 1.00 63.84 140 GLY A O 1
ATOM 1113 N N . LYS A 1 141 ? 0.241 13.395 -1.520 1.00 70.25 141 LYS A N 1
ATOM 1114 C CA . LYS A 1 141 ? 0.947 14.011 -0.394 1.00 70.25 141 LYS A CA 1
ATOM 1115 C C . LYS A 1 141 ? 1.505 12.911 0.499 1.00 70.25 141 LYS A C 1
ATOM 1117 O O . LYS A 1 141 ? 0.840 11.916 0.762 1.00 70.25 141 LYS A O 1
ATOM 1122 N N . LEU A 1 142 ? 2.719 13.129 0.991 1.00 73.31 142 LEU A N 1
ATOM 1123 C CA . LEU A 1 142 ? 3.312 12.266 2.003 1.00 73.31 142 LEU A CA 1
ATOM 1124 C C . LEU A 1 142 ? 2.401 12.238 3.228 1.00 73.31 142 LEU A C 1
ATOM 1126 O O . LEU A 1 142 ? 2.083 13.293 3.782 1.00 73.31 142 LEU A O 1
ATOM 1130 N N . GLN A 1 143 ? 1.993 11.038 3.628 1.00 77.50 143 GLN A N 1
ATOM 1131 C CA . GLN A 1 143 ? 1.118 10.833 4.768 1.00 77.50 143 GLN A CA 1
ATOM 1132 C C . GLN A 1 143 ? 1.910 10.179 5.901 1.00 77.50 143 GLN A C 1
ATOM 1134 O O . GLN A 1 143 ? 2.675 9.234 5.689 1.00 77.50 143 GLN A O 1
ATOM 1139 N N . GLU A 1 144 ? 1.743 10.692 7.119 1.00 84.00 144 GLU A N 1
ATOM 1140 C CA . GLU A 1 144 ? 2.236 9.993 8.301 1.00 84.00 144 GLU A CA 1
ATOM 1141 C C . GLU A 1 144 ? 1.395 8.743 8.544 1.00 84.00 144 GLU A C 1
ATOM 1143 O O . GLU A 1 144 ? 0.167 8.770 8.430 1.00 84.00 144 GLU A O 1
ATOM 1148 N N . VAL A 1 145 ? 2.070 7.645 8.883 1.00 87.31 145 VAL A N 1
ATOM 1149 C CA . VAL A 1 145 ? 1.389 6.391 9.197 1.00 87.31 145 VAL A CA 1
ATOM 1150 C C . VAL A 1 145 ? 0.586 6.581 10.470 1.00 87.31 145 VAL A C 1
ATOM 1152 O O . VAL A 1 145 ? 1.141 6.913 11.521 1.00 87.31 145 VAL A O 1
ATOM 1155 N N . ARG A 1 146 ? -0.717 6.336 10.377 1.00 88.25 146 ARG A N 1
ATOM 1156 C CA . ARG A 1 146 ? -1.605 6.355 11.529 1.00 88.25 146 ARG A CA 1
ATOM 1157 C C . ARG A 1 146 ? -1.624 4.976 12.170 1.00 88.25 146 ARG A C 1
ATOM 1159 O O . ARG A 1 146 ? -1.881 3.981 11.495 1.00 88.25 146 ARG A O 1
ATOM 1166 N N . TYR A 1 147 ? -1.397 4.958 13.476 1.00 88.38 147 TYR A N 1
ATOM 1167 C CA . TYR A 1 147 ? -1.558 3.785 14.325 1.00 88.38 147 TYR A CA 1
ATOM 1168 C C . TYR A 1 147 ? -2.706 4.035 15.293 1.00 88.38 147 TYR A C 1
ATOM 1170 O O . TYR A 1 147 ? -2.823 5.143 15.828 1.00 88.38 147 TYR A O 1
ATOM 1178 N N .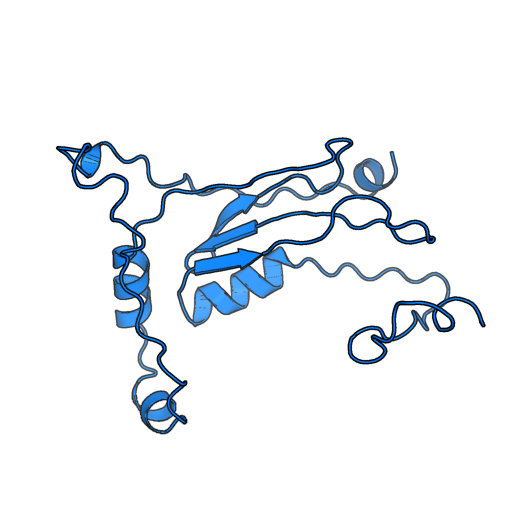 HIS A 1 148 ? -3.535 3.019 15.504 1.00 87.75 148 HIS A N 1
ATOM 1179 C CA . HIS A 1 148 ? -4.504 3.027 16.588 1.00 87.75 148 HIS A CA 1
ATOM 1180 C C . HIS A 1 148 ? -3.785 2.758 17.907 1.00 87.75 148 HIS A C 1
ATOM 1182 O O . HIS A 1 148 ? -2.776 2.051 17.967 1.00 87.75 148 HIS A O 1
ATOM 1188 N N . ARG A 1 149 ? -4.275 3.370 18.980 1.00 87.44 149 ARG A N 1
ATOM 1189 C CA . ARG A 1 149 ? -3.844 3.012 20.333 1.00 87.44 149 ARG A CA 1
ATOM 1190 C C . ARG A 1 149 ? -4.462 1.668 20.718 1.00 87.44 149 ARG A C 1
ATOM 1192 O O . ARG A 1 149 ? -5.550 1.371 20.232 1.00 87.44 149 ARG A O 1
ATOM 1199 N N . PRO A 1 150 ? -3.863 0.902 21.645 1.00 85.38 150 PRO A N 1
ATOM 1200 C CA . PRO A 1 150 ? -4.446 -0.363 22.091 1.00 85.38 150 PRO A CA 1
ATOM 1201 C C . PRO A 1 150 ? -5.910 -0.240 22.535 1.00 85.38 150 PRO A C 1
ATOM 1203 O O . PRO A 1 150 ? -6.703 -1.145 22.311 1.00 85.38 150 PRO A O 1
ATOM 1206 N N . GLU A 1 151 ? -6.299 0.891 23.132 1.00 86.12 151 GLU A N 1
ATOM 1207 C CA . GLU A 1 151 ? -7.688 1.135 23.524 1.00 86.12 151 GLU A CA 1
ATOM 1208 C C . GLU A 1 151 ? -8.615 1.368 22.321 1.00 86.12 151 GLU A C 1
ATOM 1210 O O . GLU A 1 151 ? -9.781 0.997 22.378 1.00 86.12 151 GLU A O 1
ATOM 1215 N N . GLU A 1 152 ? -8.107 1.968 21.242 1.00 86.69 152 GLU A N 1
ATOM 1216 C CA . GLU A 1 152 ? -8.845 2.218 19.996 1.00 86.69 152 GLU A CA 1
ATOM 1217 C C . GLU A 1 152 ? -8.982 0.952 19.137 1.00 86.69 152 GLU A C 1
ATOM 1219 O O . GLU A 1 152 ? -9.926 0.858 18.365 1.00 86.69 152 GLU A O 1
ATOM 1224 N N . GLU A 1 153 ? -8.072 -0.019 19.268 1.00 84.12 153 GLU A N 1
ATOM 1225 C CA . GLU A 1 153 ? -8.170 -1.315 18.573 1.00 84.12 153 GLU A CA 1
ATOM 1226 C C . GLU A 1 153 ? -9.207 -2.258 19.206 1.00 84.12 153 GLU A C 1
ATOM 1228 O O . GLU A 1 153 ? -9.676 -3.191 18.558 1.00 84.12 153 GLU A O 1
ATOM 1233 N N . ILE A 1 154 ? -9.545 -2.042 20.482 1.00 81.56 154 ILE A N 1
ATOM 1234 C CA . ILE A 1 154 ? -10.469 -2.894 21.250 1.00 81.56 154 ILE A CA 1
ATOM 1235 C C . ILE A 1 154 ? -11.904 -2.333 21.265 1.00 81.56 154 ILE A C 1
ATOM 1237 O O . ILE A 1 154 ? -12.844 -3.105 21.468 1.00 81.56 154 ILE A O 1
ATOM 1241 N N . ALA A 1 155 ? -12.061 -1.010 21.128 1.00 64.62 155 ALA A N 1
ATOM 1242 C CA . ALA A 1 155 ? -13.327 -0.284 21.294 1.00 64.62 155 ALA A CA 1
ATOM 1243 C C . ALA A 1 155 ? -14.316 -0.498 20.137 1.00 64.62 155 ALA A C 1
ATOM 1245 O O . ALA A 1 155 ? -15.524 -0.631 20.449 1.00 64.62 155 ALA A O 1
#

Radius of gyration: 19.97 Å; chains: 1; bounding box: 45×50×51 Å

Organism: Trametes pubescens (NCBI:txid154538)

Foldseek 3Di:
DPDPPDDDDPCPPPDDPDPDPPDDDDDPPLVVCLVVCLVQWDWDWDFDQAQDPPDPDGAQGQTFIDTNSFTLWTDGRHDPDNDDDIDFDADVVVRVVSNVVDPPCPVVVPDDDDDDDDDPDDPPPPPPVPDPDPVPPDGRDGDDDDDDDPVRVVD

pLDDT: mean 77.47, std 15.6, range [36.56, 96.06]

Sequence (155 aa):
MWMANDGNYRELRWFTPWAKHRQVEDHYLPRLVHAVTGQAGGIYLYANQQGCDGDRLYYDGCAMIVVNGRVVAQGSQFSLQDVEVVTATIDIEDIRAHRATSSRSNQAAAAERYQRIEVDFALSDGLQNEIKDFSELVVGKLQEVRYHRPEEEIA